Protein AF-A0A495IEF3-F1 (afdb_monomer_lite)

pLDDT: mean 71.38, std 16.28, range [35.69, 93.0]

Radius of gyration: 16.43 Å; chains: 1; bounding box: 48×32×47 Å

Secondary structure (DSSP, 8-state):
------EEEETTEE--B-TTT-EEEE-TTSEEEEEEEEEEE-TT-SSEEEEEEEEEE-EE-SSSEEEEE-HHHHHHHHHHHHH----------------TT--SS-EEESSSEEEEEEEEEEETTTEEEEEEEEEETTTEEEEEEEEEE---------

Structure (mmCIF, N/CA/C/O backbone):
data_AF-A0A495IEF3-F1
#
_entry.id   AF-A0A495IEF3-F1
#
loop_
_atom_site.group_PDB
_atom_site.id
_atom_site.type_symbol
_atom_site.label_atom_id
_atom_site.label_alt_id
_atom_site.label_comp_id
_atom_site.label_asym_id
_atom_site.label_entity_id
_atom_site.label_seq_id
_atom_site.pdbx_PDB_ins_code
_atom_site.Cartn_x
_atom_site.Cartn_y
_atom_site.Cartn_z
_atom_site.occupancy
_atom_site.B_iso_or_equiv
_atom_site.auth_seq_id
_atom_site.auth_comp_id
_atom_site.auth_asym_id
_atom_site.auth_atom_id
_atom_site.pdbx_PDB_model_num
ATOM 1 N N . MET A 1 1 ? -22.138 -8.474 2.515 1.00 43.59 1 MET A N 1
ATOM 2 C CA . MET A 1 1 ? -20.857 -7.769 2.314 1.00 43.59 1 MET A CA 1
ATOM 3 C C . MET A 1 1 ? -19.885 -8.813 1.788 1.00 43.59 1 MET A C 1
ATOM 5 O O . MET A 1 1 ? -19.631 -9.773 2.501 1.00 43.59 1 MET A O 1
ATOM 9 N N . VAL A 1 2 ? -19.510 -8.753 0.507 1.00 38.69 2 VAL A N 1
ATOM 10 C CA . VAL A 1 2 ? -18.620 -9.766 -0.090 1.00 38.69 2 VAL A CA 1
ATOM 11 C C . VAL A 1 2 ? -17.244 -9.592 0.557 1.00 38.69 2 VAL A C 1
ATOM 13 O O . VAL A 1 2 ? -16.762 -8.458 0.571 1.00 38.69 2 VAL A O 1
ATOM 16 N N . PRO A 1 3 ? -16.630 -10.639 1.134 1.00 47.66 3 PRO A N 1
ATOM 17 C CA . PRO A 1 3 ? -15.272 -10.533 1.642 1.00 47.66 3 PRO A CA 1
ATOM 18 C C . PRO A 1 3 ? -14.365 -10.222 0.451 1.00 47.66 3 PRO A C 1
ATOM 20 O O . PRO A 1 3 ? -14.188 -11.048 -0.439 1.00 47.66 3 PRO A O 1
ATOM 23 N N . VAL A 1 4 ? -13.865 -8.991 0.380 1.00 59.28 4 VAL A N 1
ATOM 24 C CA . VAL A 1 4 ? -12.869 -8.632 -0.627 1.00 59.28 4 VAL A CA 1
ATOM 25 C C . VAL A 1 4 ? -11.552 -9.210 -0.134 1.00 59.28 4 VAL A C 1
ATOM 27 O O . VAL A 1 4 ? -11.038 -8.787 0.898 1.00 59.28 4 VAL A O 1
ATOM 30 N N . GLU A 1 5 ? -11.077 -10.222 -0.849 1.00 77.69 5 GLU A N 1
ATOM 31 C CA . GLU A 1 5 ? -9.842 -10.947 -0.566 1.00 77.69 5 GLU A CA 1
ATOM 32 C C . GLU A 1 5 ? -8.616 -10.027 -0.615 1.00 77.69 5 GLU A C 1
ATOM 34 O O . GLU A 1 5 ? -8.643 -8.963 -1.241 1.00 77.69 5 GLU A O 1
ATOM 39 N N . ASP A 1 6 ? -7.539 -10.450 0.048 1.00 88.50 6 ASP A N 1
ATOM 40 C CA . ASP A 1 6 ? -6.248 -9.771 -0.037 1.00 88.50 6 ASP A CA 1
ATOM 41 C C . ASP A 1 6 ? -5.714 -9.866 -1.458 1.00 88.50 6 ASP A C 1
ATOM 43 O O . ASP A 1 6 ? -5.727 -10.938 -2.067 1.00 88.50 6 ASP A O 1
ATOM 47 N N . ARG A 1 7 ? -5.254 -8.734 -1.984 1.00 92.31 7 ARG A N 1
ATOM 48 C CA . ARG A 1 7 ? -4.901 -8.592 -3.397 1.00 92.31 7 ARG A CA 1
ATOM 49 C C . ARG A 1 7 ? -3.674 -7.731 -3.565 1.00 92.31 7 ARG A C 1
ATOM 51 O O . ARG A 1 7 ? -3.474 -6.778 -2.811 1.00 92.31 7 ARG A O 1
ATOM 58 N N . PHE A 1 8 ? -2.896 -8.066 -4.584 1.00 91.81 8 PHE A N 1
ATOM 59 C CA . PHE A 1 8 ? -1.757 -7.280 -5.019 1.00 91.81 8 PHE A CA 1
ATOM 60 C C . PHE A 1 8 ? -1.893 -7.059 -6.523 1.00 91.81 8 PHE A C 1
ATOM 62 O O . PHE A 1 8 ? -1.429 -7.873 -7.318 1.00 91.81 8 PHE A O 1
ATOM 69 N N . LEU A 1 9 ? -2.572 -5.982 -6.915 1.00 92.00 9 LEU A N 1
ATOM 70 C CA . LEU A 1 9 ? -2.812 -5.671 -8.320 1.00 92.00 9 LEU A CA 1
ATOM 71 C C . LEU A 1 9 ? -1.784 -4.667 -8.838 1.00 92.00 9 LEU A C 1
ATOM 73 O O . LEU A 1 9 ? -1.588 -3.612 -8.229 1.00 92.00 9 LEU A O 1
ATOM 77 N N . VAL A 1 10 ? -1.205 -4.974 -9.998 1.00 90.12 10 VAL A N 1
ATOM 78 C CA . VAL A 1 10 ? -0.365 -4.059 -10.781 1.00 90.12 10 VAL A CA 1
ATOM 79 C C . VAL A 1 10 ? -0.949 -3.951 -12.188 1.00 90.12 10 VAL A C 1
ATOM 81 O O . VAL A 1 10 ? -1.095 -4.962 -12.871 1.00 90.12 10 VAL A O 1
ATOM 84 N N . ASP A 1 11 ? -1.370 -2.752 -12.592 1.00 89.75 11 ASP A N 1
ATOM 85 C CA . ASP A 1 11 ? -2.084 -2.485 -13.855 1.00 89.75 11 ASP A CA 1
ATOM 86 C C . ASP A 1 11 ? -3.260 -3.443 -14.121 1.00 89.75 11 ASP A C 1
ATOM 88 O O . ASP A 1 11 ? -3.529 -3.870 -15.242 1.00 89.75 11 ASP A O 1
ATOM 92 N N . GLY A 1 12 ? -3.976 -3.812 -13.055 1.00 88.31 12 GLY A N 1
ATOM 93 C CA . GLY A 1 12 ? -5.108 -4.741 -13.117 1.00 88.31 12 GLY A CA 1
ATOM 94 C C . GLY A 1 12 ? -4.725 -6.224 -13.171 1.00 88.31 12 GLY A C 1
ATOM 95 O O . GLY A 1 12 ? -5.615 -7.070 -13.111 1.00 88.31 12 GLY A O 1
ATOM 96 N N . THR A 1 13 ? -3.434 -6.556 -13.220 1.00 89.81 13 THR A N 1
ATOM 97 C CA . THR A 1 13 ? -2.938 -7.931 -13.083 1.00 89.81 13 THR A CA 1
ATOM 98 C C . THR A 1 13 ? -2.821 -8.282 -11.606 1.00 89.81 13 THR A C 1
ATOM 100 O O . THR A 1 13 ? -2.066 -7.637 -10.881 1.00 89.81 13 THR A O 1
ATOM 103 N N . ASP A 1 14 ? -3.561 -9.293 -11.149 1.00 92.12 14 ASP A N 1
ATOM 104 C CA . ASP A 1 14 ? -3.488 -9.764 -9.763 1.00 92.12 14 ASP A CA 1
ATOM 105 C C . ASP A 1 14 ? -2.312 -10.728 -9.587 1.00 92.12 14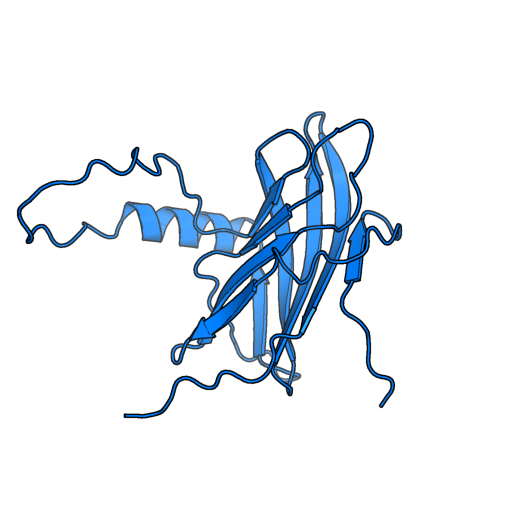 ASP A C 1
ATOM 107 O O . ASP A 1 14 ? -2.288 -11.817 -10.162 1.00 92.12 14 ASP A O 1
ATOM 111 N N . LEU A 1 15 ? -1.335 -10.317 -8.783 1.00 90.62 15 LEU A N 1
ATOM 112 C CA . LEU A 1 15 ? -0.158 -11.112 -8.443 1.00 90.62 15 LEU A CA 1
ATOM 113 C C . LEU A 1 15 ? -0.377 -11.986 -7.199 1.00 90.62 15 LEU A C 1
ATOM 115 O O . LEU A 1 15 ? 0.498 -12.786 -6.843 1.00 90.62 15 LEU A O 1
ATOM 119 N N . GLY A 1 16 ? -1.520 -11.824 -6.524 1.00 90.75 16 GLY A N 1
ATOM 120 C CA . GLY A 1 16 ? -1.823 -12.426 -5.232 1.00 90.75 16 GLY A CA 1
ATOM 121 C C . GLY A 1 16 ? -0.942 -11.888 -4.101 1.00 90.75 16 GLY A C 1
ATOM 122 O O . GLY A 1 16 ? 0.095 -11.270 -4.325 1.00 90.75 16 GLY A O 1
ATOM 123 N N . VAL A 1 17 ? -1.334 -12.148 -2.854 1.00 90.06 17 VAL A N 1
ATOM 124 C CA . VAL A 1 17 ? -0.576 -11.739 -1.658 1.00 90.06 17 VAL A CA 1
ATOM 125 C C . VAL A 1 17 ? 0.071 -12.954 -0.998 1.00 90.06 17 VAL A C 1
ATOM 127 O O . VAL A 1 17 ? -0.610 -13.923 -0.655 1.00 90.06 17 VAL A O 1
ATOM 130 N N . ASP A 1 18 ? 1.379 -12.892 -0.740 1.00 89.62 18 ASP A N 1
ATOM 131 C CA . ASP A 1 18 ? 2.048 -13.849 0.144 1.00 89.62 18 ASP A CA 1
ATOM 132 C C . ASP A 1 18 ? 1.762 -13.473 1.602 1.00 89.62 18 ASP A C 1
ATOM 134 O O . ASP A 1 18 ? 2.513 -12.733 2.243 1.00 89.62 18 ASP A O 1
ATOM 138 N N . ARG A 1 19 ? 0.664 -14.004 2.148 1.00 87.31 19 ARG A N 1
ATOM 139 C CA . ARG A 1 19 ? 0.253 -13.753 3.540 1.00 87.31 19 ARG A CA 1
ATOM 140 C C . ARG A 1 19 ? 1.280 -14.179 4.585 1.00 87.31 19 ARG A C 1
ATOM 142 O O . ARG A 1 19 ? 1.235 -13.674 5.699 1.00 87.31 19 ARG A O 1
ATOM 149 N N . ARG A 1 20 ? 2.184 -15.114 4.277 1.00 86.75 20 ARG A N 1
ATOM 150 C CA . ARG A 1 20 ? 3.192 -15.570 5.251 1.00 86.75 20 ARG A CA 1
ATOM 151 C C . ARG A 1 20 ? 4.314 -14.554 5.421 1.00 86.75 20 ARG A C 1
ATOM 153 O O . ARG A 1 20 ? 4.968 -14.545 6.458 1.00 86.75 20 ARG A O 1
ATOM 160 N N . ARG A 1 21 ? 4.550 -13.738 4.393 1.00 83.75 21 ARG A N 1
ATOM 161 C CA . ARG A 1 21 ? 5.612 -12.724 4.347 1.00 83.75 21 ARG A CA 1
ATOM 162 C C . ARG A 1 21 ? 5.082 -11.293 4.344 1.00 83.75 21 ARG A C 1
ATOM 164 O O . ARG A 1 21 ? 5.884 -10.368 4.262 1.00 83.75 21 ARG A O 1
ATOM 171 N N . SER A 1 22 ? 3.764 -11.129 4.423 1.00 86.12 22 SER A N 1
ATOM 172 C CA . SER A 1 22 ? 3.099 -9.831 4.460 1.00 86.12 22 SER A CA 1
ATOM 173 C C . SER A 1 22 ? 2.597 -9.514 5.862 1.00 86.12 22 SER A C 1
ATOM 175 O O . SER A 1 22 ? 2.089 -10.394 6.554 1.00 86.12 22 SER A O 1
ATOM 177 N N . HIS A 1 23 ? 2.707 -8.256 6.269 1.00 87.31 23 HIS A N 1
ATOM 178 C CA . HIS A 1 23 ? 2.165 -7.752 7.524 1.00 87.31 23 HIS A CA 1
ATOM 179 C C . HIS A 1 23 ? 1.713 -6.298 7.372 1.00 87.31 23 HIS A C 1
ATOM 181 O O . HIS A 1 23 ? 2.212 -5.571 6.517 1.00 87.31 23 HIS A O 1
ATOM 187 N N . ALA A 1 24 ? 0.763 -5.894 8.209 1.00 85.88 24 ALA A N 1
ATOM 188 C CA . ALA A 1 24 ? 0.335 -4.513 8.372 1.00 85.88 24 ALA A CA 1
ATOM 189 C C . ALA A 1 24 ? -0.072 -4.290 9.829 1.00 85.88 24 ALA A C 1
ATOM 191 O O . ALA A 1 24 ? -0.678 -5.170 10.449 1.00 85.88 24 ALA A O 1
ATOM 192 N N . THR A 1 25 ? 0.261 -3.121 10.354 1.00 83.38 25 THR A N 1
ATOM 193 C CA . THR A 1 25 ? -0.083 -2.655 11.692 1.00 83.38 25 THR A CA 1
ATOM 194 C C . THR A 1 25 ? -0.518 -1.202 11.619 1.00 83.38 25 THR A C 1
ATOM 196 O O . THR A 1 25 ? -0.008 -0.428 10.814 1.00 83.38 25 THR A O 1
ATOM 199 N N . VAL A 1 26 ? -1.470 -0.838 12.470 1.00 81.88 26 VAL A N 1
ATOM 200 C CA . VAL A 1 26 ? -1.809 0.556 12.748 1.00 81.88 26 VAL A CA 1
ATOM 201 C C . VAL A 1 26 ? -1.694 0.728 14.252 1.00 81.88 26 VAL A C 1
ATOM 203 O O . VAL A 1 26 ? -2.292 -0.050 15.004 1.00 81.88 26 VAL A O 1
ATOM 206 N N . ASP A 1 27 ? -0.881 1.680 14.687 1.00 82.19 27 ASP A N 1
ATOM 207 C CA . ASP A 1 27 ? -0.660 1.927 16.105 1.00 82.19 27 ASP A CA 1
ATOM 208 C C . ASP A 1 27 ? -1.821 2.711 16.751 1.00 82.19 27 ASP A C 1
ATOM 210 O O . ASP A 1 27 ? -2.826 3.054 16.121 1.00 82.19 27 ASP A O 1
ATOM 214 N N . ALA A 1 28 ? -1.701 2.985 18.051 1.00 77.44 28 ALA A N 1
ATOM 215 C CA . ALA A 1 28 ? -2.714 3.740 18.787 1.00 77.44 28 ALA A CA 1
ATOM 216 C C . ALA A 1 28 ? -2.793 5.226 18.381 1.00 77.44 28 ALA A C 1
ATOM 218 O O . ALA A 1 28 ? -3.816 5.862 18.640 1.00 77.44 28 ALA A O 1
ATOM 219 N N . GLY A 1 29 ? -1.739 5.766 17.763 1.00 77.75 29 GLY A N 1
ATOM 220 C CA . GLY A 1 29 ? -1.685 7.116 17.204 1.00 77.75 29 GLY A CA 1
ATOM 221 C C . GLY A 1 29 ? -2.316 7.225 15.814 1.00 77.75 29 GLY A C 1
ATOM 222 O O . GLY A 1 29 ? -2.462 8.332 15.302 1.00 77.75 29 GLY A O 1
ATOM 223 N N . GLY A 1 30 ? -2.731 6.104 15.214 1.00 77.50 30 GLY A N 1
ATOM 224 C CA . GLY A 1 30 ? -3.257 6.072 13.852 1.00 77.50 30 GLY A CA 1
ATOM 225 C C . GLY A 1 30 ? -2.158 6.098 12.791 1.00 77.50 30 GLY A C 1
ATOM 226 O O . GLY A 1 30 ? -2.437 6.449 11.648 1.00 77.50 30 GLY A O 1
ATOM 227 N N . VAL A 1 31 ? -0.927 5.737 13.147 1.00 82.75 31 VAL A N 1
ATOM 228 C CA . VAL A 1 31 ? 0.199 5.621 12.221 1.00 82.75 31 VAL A CA 1
ATOM 229 C C . VAL A 1 31 ? 0.241 4.200 11.662 1.00 82.75 31 VAL A C 1
ATOM 231 O O . VAL A 1 31 ? 0.115 3.227 12.407 1.00 82.75 31 VAL A O 1
ATOM 234 N N . ALA A 1 32 ? 0.345 4.079 10.339 1.00 83.69 32 ALA A N 1
ATOM 235 C CA . ALA A 1 32 ? 0.337 2.811 9.624 1.00 83.69 32 ALA A CA 1
ATOM 236 C C . ALA A 1 32 ? 1.744 2.387 9.185 1.00 83.69 32 ALA A C 1
ATOM 238 O O . ALA A 1 32 ? 2.453 3.151 8.528 1.00 83.69 32 ALA A O 1
ATOM 239 N N . ASP A 1 33 ? 2.060 1.118 9.441 1.00 83.88 33 ASP A N 1
ATOM 240 C CA . ASP A 1 33 ? 3.254 0.425 8.961 1.00 83.88 33 ASP A CA 1
ATOM 241 C C . ASP A 1 33 ? 2.846 -0.878 8.275 1.00 83.88 33 ASP A C 1
ATOM 243 O O . ASP A 1 33 ? 2.023 -1.643 8.786 1.00 83.88 33 ASP A O 1
ATOM 247 N N . ALA A 1 34 ? 3.399 -1.159 7.100 1.00 85.56 34 ALA A N 1
ATOM 248 C CA . ALA A 1 34 ? 3.103 -2.386 6.380 1.00 85.56 34 ALA A CA 1
ATOM 249 C C . ALA A 1 34 ? 4.237 -2.815 5.457 1.00 85.56 34 ALA A C 1
ATOM 251 O O . ALA A 1 34 ? 4.889 -2.003 4.811 1.00 85.56 34 ALA A O 1
ATOM 252 N N . ALA A 1 35 ? 4.390 -4.125 5.301 1.00 88.31 35 ALA A N 1
ATOM 253 C CA . ALA A 1 35 ? 5.125 -4.716 4.198 1.00 88.31 35 ALA A CA 1
ATOM 254 C C . ALA A 1 35 ? 4.220 -5.760 3.545 1.00 88.31 35 ALA A C 1
ATOM 256 O O . ALA A 1 35 ? 3.924 -6.794 4.142 1.00 88.31 35 ALA A O 1
ATOM 257 N N . ILE A 1 36 ? 3.757 -5.496 2.327 1.00 89.00 36 ILE A N 1
ATOM 258 C CA . ILE A 1 36 ? 2.838 -6.360 1.586 1.00 89.00 36 ILE A CA 1
ATOM 259 C C . ILE A 1 36 ? 3.583 -6.917 0.382 1.00 89.00 36 ILE A C 1
ATOM 261 O O . ILE A 1 36 ? 4.016 -6.166 -0.486 1.00 89.00 36 ILE A O 1
ATOM 265 N N . ARG A 1 37 ? 3.761 -8.236 0.326 1.00 89.88 37 ARG A N 1
ATOM 266 C CA . ARG A 1 37 ? 4.526 -8.914 -0.724 1.00 89.88 37 ARG A CA 1
ATOM 267 C C . ARG A 1 37 ? 3.594 -9.660 -1.671 1.00 89.88 37 ARG A C 1
ATOM 269 O O . ARG A 1 37 ? 2.707 -10.390 -1.229 1.00 89.88 37 ARG A O 1
ATOM 276 N N . ALA A 1 38 ? 3.839 -9.521 -2.967 1.00 89.50 38 ALA A N 1
ATOM 277 C CA . ALA A 1 38 ? 3.169 -10.298 -3.992 1.00 89.50 38 ALA A CA 1
ATOM 278 C C . ALA A 1 38 ? 3.536 -11.789 -3.891 1.00 89.50 38 ALA A C 1
ATOM 280 O O . ALA A 1 38 ? 4.665 -12.146 -3.545 1.00 89.50 38 ALA A O 1
ATOM 281 N N . ALA A 1 39 ? 2.593 -12.676 -4.203 1.00 88.62 39 ALA A N 1
ATOM 282 C CA . ALA A 1 39 ? 2.854 -14.116 -4.244 1.00 88.62 39 ALA A CA 1
ATOM 283 C C . ALA A 1 39 ? 3.635 -14.521 -5.502 1.00 88.62 39 ALA A C 1
ATOM 285 O O . ALA A 1 39 ? 4.398 -15.488 -5.480 1.00 88.62 39 ALA A O 1
ATOM 286 N N . THR A 1 40 ? 3.456 -13.770 -6.589 1.00 87.44 40 THR A N 1
ATOM 287 C CA . THR A 1 40 ? 4.121 -13.996 -7.872 1.00 87.44 40 THR A CA 1
ATOM 288 C C . THR A 1 40 ? 5.033 -12.826 -8.259 1.00 87.44 40 THR A C 1
ATOM 290 O O . THR A 1 40 ? 4.813 -11.690 -7.825 1.00 87.44 40 THR A O 1
ATOM 293 N N . PRO A 1 41 ? 6.105 -13.094 -9.027 1.00 83.31 41 PRO A N 1
ATOM 294 C CA . PRO A 1 41 ? 6.966 -12.052 -9.573 1.00 83.31 41 PRO A CA 1
ATOM 295 C C . PRO A 1 41 ? 6.215 -11.130 -10.534 1.00 83.31 41 PRO A C 1
ATOM 297 O O . PRO A 1 41 ? 5.275 -11.543 -11.211 1.00 83.31 41 PRO A O 1
ATOM 300 N N . PHE A 1 42 ? 6.670 -9.880 -10.598 1.00 80.44 42 PHE A N 1
ATOM 301 C CA . PHE A 1 42 ? 6.165 -8.873 -11.524 1.00 80.44 42 PHE A CA 1
ATOM 302 C C . PHE A 1 42 ? 7.202 -8.585 -12.618 1.00 80.44 42 PHE A C 1
ATOM 304 O O . PHE A 1 42 ? 8.384 -8.374 -12.327 1.00 80.44 42 PHE A O 1
ATOM 311 N N . GLY A 1 43 ? 6.756 -8.549 -13.876 1.00 76.62 43 GLY A N 1
ATOM 312 C CA . GLY A 1 43 ? 7.630 -8.342 -15.034 1.00 76.62 43 GLY A CA 1
ATOM 313 C C . GLY A 1 43 ? 8.670 -9.457 -15.206 1.00 76.62 43 GLY A C 1
ATOM 314 O O . GLY A 1 43 ? 8.436 -10.606 -14.842 1.00 76.62 43 GLY A O 1
ATOM 315 N N . GLU A 1 44 ? 9.839 -9.112 -15.746 1.00 70.00 44 GLU A N 1
ATOM 316 C CA . GLU A 1 44 ? 10.951 -10.054 -15.979 1.00 70.00 44 GLU A CA 1
ATOM 317 C C . GLU A 1 44 ? 11.782 -10.352 -14.715 1.00 70.00 44 GLU A C 1
ATOM 319 O O . GLU A 1 44 ? 12.803 -11.039 -14.767 1.00 70.00 44 GLU A O 1
ATOM 324 N N . THR A 1 45 ? 11.378 -9.822 -13.558 1.00 67.19 45 THR A N 1
ATOM 325 C CA . THR A 1 45 ? 12.159 -9.938 -12.325 1.00 67.19 45 THR A CA 1
ATOM 326 C C . THR A 1 45 ? 11.939 -11.287 -11.639 1.00 67.19 45 THR A C 1
ATOM 328 O O . THR A 1 45 ? 10.830 -11.804 -11.581 1.00 67.19 45 THR A O 1
ATOM 331 N N . ALA A 1 46 ? 12.998 -11.862 -11.059 1.00 67.25 46 ALA A N 1
ATOM 332 C CA . ALA A 1 46 ? 12.884 -13.100 -10.279 1.00 67.25 46 ALA A CA 1
ATOM 333 C C . ALA A 1 46 ? 12.312 -12.872 -8.863 1.00 67.25 46 ALA A C 1
ATOM 335 O O . ALA A 1 46 ? 11.903 -13.822 -8.195 1.00 67.25 46 ALA A O 1
ATOM 336 N N . ALA A 1 47 ? 12.309 -11.624 -8.382 1.00 72.88 47 ALA A N 1
ATOM 337 C CA . ALA A 1 47 ? 11.853 -11.276 -7.044 1.00 72.88 47 ALA A CA 1
ATOM 338 C C . ALA A 1 47 ? 10.376 -10.839 -7.059 1.00 72.88 47 ALA A C 1
ATOM 340 O O . ALA A 1 47 ? 9.983 -10.046 -7.913 1.00 72.88 47 ALA A O 1
ATOM 341 N N . PRO A 1 48 ? 9.551 -11.305 -6.104 1.00 78.56 48 PRO A N 1
ATOM 342 C CA . PRO A 1 48 ? 8.177 -10.841 -5.979 1.00 78.56 48 PRO A CA 1
ATOM 343 C C . PRO A 1 48 ? 8.119 -9.364 -5.603 1.00 78.56 48 PRO A C 1
ATOM 345 O O . PRO A 1 48 ? 8.923 -8.892 -4.791 1.00 78.56 48 PRO A O 1
ATOM 348 N N . ALA A 1 49 ? 7.129 -8.674 -6.166 1.00 85.38 49 ALA A N 1
ATOM 349 C CA . ALA A 1 49 ? 6.863 -7.277 -5.877 1.00 85.38 49 ALA A CA 1
ATOM 350 C C . ALA A 1 49 ? 6.584 -7.058 -4.380 1.00 85.38 49 ALA A C 1
ATOM 352 O O . ALA A 1 49 ? 5.985 -7.906 -3.715 1.00 85.38 49 ALA A O 1
ATOM 353 N N . LEU A 1 50 ? 7.026 -5.927 -3.838 1.00 84.69 50 LEU A N 1
ATOM 354 C CA . LEU A 1 50 ? 6.842 -5.574 -2.429 1.00 84.69 50 LEU A CA 1
ATOM 355 C C . LEU A 1 50 ? 6.375 -4.127 -2.322 1.00 84.69 50 LEU A C 1
ATOM 357 O O . LEU A 1 50 ? 7.026 -3.246 -2.870 1.00 84.69 50 LEU A O 1
ATOM 361 N N . LEU A 1 51 ? 5.291 -3.895 -1.589 1.00 85.62 51 LEU A N 1
ATOM 362 C CA . LEU A 1 51 ? 4.872 -2.576 -1.134 1.00 85.62 51 LEU A CA 1
ATOM 363 C C . LEU A 1 51 ? 5.277 -2.417 0.334 1.00 85.62 51 LEU A C 1
ATOM 365 O O . LEU A 1 51 ? 4.901 -3.250 1.156 1.00 85.62 51 LEU A O 1
ATOM 369 N N . VAL A 1 52 ? 6.026 -1.373 0.661 1.00 84.62 52 VAL A N 1
ATOM 370 C CA . VAL A 1 52 ? 6.370 -0.984 2.031 1.00 84.62 52 VAL A CA 1
ATOM 371 C C . VAL A 1 52 ? 5.672 0.333 2.333 1.00 84.62 52 VAL A C 1
ATOM 373 O O . VAL A 1 52 ? 5.663 1.222 1.494 1.00 84.62 52 VAL A O 1
ATOM 376 N N . VAL A 1 53 ? 5.066 0.432 3.505 1.00 83.69 53 VAL A N 1
ATOM 377 C CA . VAL A 1 53 ? 4.465 1.637 4.069 1.00 83.69 53 VAL A CA 1
ATOM 378 C C . VAL A 1 53 ? 5.147 1.832 5.412 1.00 83.69 53 VAL A C 1
ATOM 380 O O . VAL A 1 53 ? 5.094 0.920 6.235 1.00 83.69 53 VAL A O 1
ATOM 383 N N . THR A 1 54 ? 5.781 2.976 5.621 1.00 83.44 54 THR A N 1
ATOM 384 C CA . THR A 1 54 ? 6.521 3.265 6.854 1.00 83.44 54 THR A CA 1
ATOM 385 C C . THR A 1 54 ? 5.959 4.535 7.471 1.00 83.44 54 THR A C 1
ATOM 387 O O . THR A 1 54 ? 5.822 5.527 6.769 1.00 83.44 54 THR A O 1
ATOM 390 N N . ARG A 1 55 ? 5.599 4.504 8.755 1.00 81.31 55 ARG A N 1
ATOM 391 C CA . ARG A 1 55 ? 5.165 5.664 9.554 1.00 81.31 55 ARG A CA 1
ATOM 392 C C . ARG A 1 55 ? 4.141 6.605 8.889 1.00 81.31 55 ARG A C 1
ATOM 394 O O . ARG A 1 55 ? 4.202 7.816 9.081 1.00 81.31 55 ARG A O 1
ATOM 401 N N . VAL A 1 56 ? 3.155 6.089 8.145 1.00 82.19 56 VAL A N 1
ATOM 402 C CA . VAL A 1 56 ? 2.171 6.953 7.457 1.00 82.19 56 VAL A CA 1
ATOM 403 C C . VAL A 1 56 ? 1.004 7.314 8.390 1.00 82.19 56 VAL A C 1
ATOM 405 O O . VAL A 1 56 ? 0.221 6.425 8.741 1.00 82.19 56 VAL A O 1
ATOM 408 N N . PRO A 1 57 ? 0.811 8.593 8.771 1.00 78.62 57 PRO A N 1
ATOM 409 C CA . PRO A 1 57 ? -0.280 8.997 9.653 1.00 78.62 57 PRO A CA 1
ATOM 410 C C . PRO A 1 57 ? -1.630 8.984 8.925 1.00 78.62 57 PRO A C 1
ATOM 412 O O . PRO A 1 57 ? -1.840 9.707 7.951 1.00 78.62 57 PRO A O 1
ATOM 415 N N . LEU A 1 58 ? -2.585 8.201 9.426 1.00 79.19 58 LEU A N 1
ATOM 416 C CA . LEU A 1 58 ? -3.950 8.133 8.907 1.00 79.19 58 LEU A CA 1
ATOM 417 C C . LEU A 1 58 ? -4.801 9.274 9.474 1.00 79.19 58 LEU A C 1
ATOM 419 O O . LEU A 1 58 ? -4.889 9.461 10.687 1.00 79.19 58 LEU A O 1
ATOM 423 N N . ARG A 1 59 ? -5.488 10.021 8.604 1.00 74.50 59 ARG A N 1
ATOM 424 C CA . ARG A 1 59 ? -6.447 11.063 9.008 1.00 74.50 59 ARG A CA 1
ATOM 425 C C . ARG A 1 59 ? -7.881 10.585 8.785 1.00 74.50 59 ARG A C 1
ATOM 427 O O . ARG A 1 59 ? -8.128 9.587 8.123 1.00 74.50 59 ARG A O 1
ATOM 434 N N . PHE A 1 60 ? -8.860 11.260 9.372 1.00 63.78 60 PHE A N 1
ATOM 435 C CA . PHE A 1 60 ? -10.262 10.972 9.070 1.00 63.78 60 PHE A CA 1
ATOM 436 C C . PHE A 1 60 ? -10.687 11.728 7.817 1.00 63.78 60 PHE A C 1
ATOM 438 O O . PHE A 1 60 ? -10.611 12.954 7.789 1.00 63.78 60 PHE A O 1
ATOM 445 N N . ASP A 1 61 ? -11.180 11.007 6.813 1.00 62.69 61 ASP A N 1
ATOM 446 C CA . ASP A 1 61 ? -11.670 11.589 5.557 1.00 62.69 61 ASP A CA 1
ATOM 447 C C . ASP A 1 61 ? -13.208 11.616 5.460 1.00 62.69 61 ASP A C 1
ATOM 449 O O . ASP A 1 61 ? -13.772 11.873 4.400 1.00 62.69 61 ASP A O 1
ATOM 453 N N . GLY A 1 62 ? -13.905 11.387 6.579 1.00 56.72 62 GLY A N 1
ATOM 454 C CA . GLY A 1 62 ? -15.369 11.434 6.672 1.00 56.72 62 GLY A CA 1
ATOM 455 C C . GLY A 1 62 ? -16.079 10.179 6.157 1.00 56.72 62 GLY A C 1
ATOM 456 O O . GLY A 1 62 ? -17.222 9.942 6.541 1.00 56.72 62 GLY A O 1
ATOM 457 N N . GLU A 1 63 ? -15.399 9.338 5.374 1.00 55.59 63 GLU A N 1
ATOM 458 C CA . GLU A 1 63 ? -15.900 8.030 4.948 1.00 55.59 63 GLU A CA 1
ATOM 459 C C . GLU A 1 63 ? -15.216 6.889 5.726 1.00 55.59 63 GLU A C 1
ATOM 461 O O . GLU A 1 63 ? -15.894 5.909 6.041 1.00 55.59 63 GLU A O 1
ATOM 466 N N . MET A 1 64 ? -13.926 7.027 6.101 1.00 61.88 64 MET A N 1
ATOM 467 C CA . MET A 1 64 ? -13.124 6.110 6.942 1.00 61.88 64 MET A CA 1
ATOM 468 C C . MET A 1 64 ? -11.897 6.812 7.597 1.00 61.88 64 MET A C 1
ATOM 470 O O . MET A 1 64 ? -11.793 8.040 7.606 1.00 61.88 64 MET A O 1
ATOM 474 N N . PHE A 1 65 ? -10.964 6.030 8.172 1.00 62.56 65 PHE A N 1
ATOM 475 C CA . PHE A 1 65 ? -9.587 6.468 8.449 1.00 62.56 65 PHE A CA 1
ATOM 476 C C . PHE A 1 65 ? -8.743 6.272 7.177 1.00 62.56 65 PHE A C 1
ATOM 478 O O . PHE A 1 65 ? -8.538 5.141 6.742 1.00 62.56 65 PHE A O 1
ATOM 485 N N . GLY A 1 66 ? -8.245 7.342 6.571 1.00 64.94 66 GLY A N 1
ATOM 486 C CA . GLY A 1 66 ? -7.429 7.310 5.363 1.00 64.94 66 GLY A CA 1
ATOM 487 C C . GLY A 1 66 ? -6.422 8.459 5.295 1.00 64.94 66 GLY A C 1
ATOM 488 O O . GLY A 1 66 ? -6.641 9.549 5.811 1.00 64.94 66 GLY A O 1
ATOM 489 N N . ALA A 1 67 ? -5.291 8.210 4.651 1.00 68.94 67 ALA A N 1
ATOM 490 C CA . ALA A 1 67 ? -4.300 9.208 4.289 1.00 68.94 67 ALA A CA 1
ATOM 491 C C . ALA A 1 67 ? -4.176 9.270 2.767 1.00 68.94 67 ALA A C 1
ATOM 493 O O . ALA A 1 67 ? -4.110 8.243 2.088 1.00 68.94 67 ALA A O 1
ATOM 494 N N . THR A 1 68 ? -4.113 10.476 2.222 1.00 72.31 68 THR A N 1
ATOM 495 C CA . THR A 1 68 ? -3.577 10.670 0.875 1.00 72.31 68 THR A CA 1
ATOM 496 C C . THR A 1 68 ? -2.076 10.839 1.029 1.00 72.31 68 THR A C 1
ATOM 498 O O . THR A 1 68 ? -1.649 11.751 1.724 1.00 72.31 68 THR A O 1
ATOM 501 N N . VAL A 1 69 ? -1.304 9.936 0.435 1.00 69.12 69 VAL A N 1
ATOM 502 C CA . VAL A 1 69 ? 0.149 10.037 0.318 1.00 69.12 69 VAL A CA 1
ATOM 503 C C . VAL A 1 69 ? 0.437 10.605 -1.061 1.00 69.12 69 VAL A C 1
ATOM 505 O O . VAL A 1 69 ? 0.268 9.924 -2.070 1.00 69.12 69 VAL A O 1
ATOM 508 N N . ASP A 1 70 ? 0.803 11.874 -1.109 1.00 68.50 70 ASP A N 1
ATOM 509 C CA . ASP A 1 70 ? 1.338 12.515 -2.304 1.00 68.50 70 ASP A CA 1
ATOM 510 C C . ASP A 1 70 ? 2.826 12.823 -2.104 1.00 68.50 70 ASP A C 1
ATOM 512 O O . ASP A 1 70 ? 3.373 12.629 -1.014 1.00 68.50 70 ASP A O 1
ATOM 516 N N . ALA A 1 71 ? 3.478 13.285 -3.172 1.00 66.75 71 ALA A N 1
ATOM 517 C CA . ALA A 1 71 ? 4.902 13.583 -3.147 1.00 66.75 71 ALA A CA 1
ATOM 518 C C . ALA A 1 71 ? 5.260 14.613 -2.063 1.00 66.75 71 ALA A C 1
ATOM 520 O O . ALA A 1 71 ? 6.318 14.502 -1.461 1.00 66.75 71 ALA A O 1
ATOM 521 N N . GLU A 1 72 ? 4.375 15.571 -1.766 1.00 69.25 72 GLU A N 1
ATOM 522 C CA . GLU A 1 72 ? 4.610 16.583 -0.732 1.00 69.25 72 GLU A CA 1
ATOM 523 C C . GLU A 1 72 ? 4.571 15.964 0.671 1.00 69.25 72 GLU A C 1
ATOM 525 O O . GLU A 1 72 ? 5.497 16.175 1.452 1.00 69.25 72 GLU A O 1
ATOM 530 N N . LEU A 1 73 ? 3.565 15.134 0.976 1.00 68.69 73 LEU A N 1
ATOM 531 C CA . LEU A 1 73 ? 3.502 14.423 2.256 1.00 68.69 73 LEU A CA 1
ATOM 532 C C . LEU A 1 73 ? 4.665 13.436 2.417 1.00 68.69 73 LEU A C 1
ATOM 534 O O . LEU A 1 73 ? 5.214 13.305 3.508 1.00 68.69 73 LEU A O 1
ATOM 538 N N . ARG A 1 74 ? 5.050 12.738 1.346 1.00 65.94 74 ARG A N 1
ATOM 539 C CA . ARG A 1 74 ? 6.226 11.860 1.345 1.00 65.94 74 ARG A CA 1
ATOM 540 C C . ARG A 1 74 ? 7.493 12.651 1.677 1.00 65.94 74 ARG A C 1
ATOM 542 O O . ARG A 1 74 ? 8.250 12.239 2.550 1.00 65.94 74 ARG A O 1
ATOM 549 N N . ASP A 1 75 ? 7.699 13.785 1.011 1.00 69.62 75 ASP A N 1
ATOM 550 C CA . ASP A 1 75 ? 8.871 14.637 1.217 1.00 69.62 75 ASP A CA 1
ATOM 551 C C . ASP A 1 75 ? 8.880 15.248 2.636 1.00 69.62 75 ASP A C 1
ATOM 553 O O . ASP A 1 75 ? 9.940 15.375 3.251 1.00 69.62 75 ASP A O 1
ATOM 557 N N . GLU A 1 76 ? 7.709 15.569 3.200 1.00 71.06 76 GLU A N 1
ATOM 558 C CA . GLU A 1 76 ? 7.562 16.013 4.593 1.00 71.06 76 GLU A CA 1
ATOM 559 C C . GLU A 1 76 ? 7.934 14.906 5.590 1.00 71.06 76 GLU A C 1
ATOM 561 O O . GLU A 1 76 ? 8.711 15.154 6.513 1.00 71.06 76 GLU A O 1
ATOM 566 N N . LEU A 1 77 ? 7.419 13.685 5.405 1.00 66.44 77 LEU A N 1
ATOM 567 C CA . LEU A 1 77 ? 7.758 12.537 6.254 1.00 66.44 77 LEU A CA 1
ATOM 568 C C . LEU A 1 77 ? 9.260 12.243 6.196 1.00 66.44 77 LEU A C 1
ATOM 570 O O . LEU A 1 77 ? 9.885 12.031 7.235 1.00 66.44 77 LEU A O 1
ATOM 574 N N . TRP A 1 78 ? 9.853 12.307 5.001 1.00 65.38 78 TRP A N 1
ATOM 575 C CA . TRP A 1 78 ? 11.298 12.184 4.804 1.00 65.38 78 TRP A CA 1
ATOM 576 C C . TRP A 1 78 ? 12.074 13.248 5.588 1.00 65.38 78 TRP A C 1
ATOM 578 O O . TRP A 1 78 ? 13.040 12.937 6.286 1.00 65.38 78 TRP A O 1
ATOM 588 N N . ALA A 1 79 ? 11.637 14.507 5.515 1.00 68.38 79 ALA A N 1
ATOM 589 C CA . ALA A 1 79 ? 12.261 15.595 6.256 1.00 68.38 79 ALA A CA 1
ATOM 590 C C . ALA A 1 79 ? 12.130 15.426 7.782 1.00 68.38 79 ALA A C 1
ATOM 592 O O . ALA A 1 79 ? 13.057 15.790 8.503 1.00 68.38 79 ALA A O 1
ATOM 593 N N . GLN A 1 80 ? 11.016 14.872 8.275 1.00 63.53 80 GLN A N 1
ATOM 594 C CA . GLN A 1 80 ? 10.806 14.597 9.701 1.00 63.53 80 GLN A CA 1
ATOM 595 C C . GLN A 1 80 ? 11.712 13.473 10.219 1.00 63.53 80 GLN A C 1
ATOM 597 O O . GLN A 1 80 ? 12.309 13.635 11.277 1.00 63.53 80 GLN A O 1
ATOM 602 N N . GLU A 1 81 ? 11.878 12.381 9.469 1.00 61.28 81 GLU A N 1
ATOM 603 C CA . GLU A 1 81 ? 12.775 11.271 9.843 1.00 61.28 81 GLU A CA 1
ATOM 604 C C . GLU A 1 81 ? 14.234 11.726 9.947 1.00 61.28 81 GLU A C 1
ATOM 606 O O . GLU A 1 81 ? 14.937 11.380 10.890 1.00 61.28 81 GLU A O 1
ATOM 611 N N . LEU A 1 82 ? 14.682 12.580 9.021 1.00 61.69 82 LEU A N 1
ATOM 612 C CA . LEU A 1 82 ? 16.012 13.191 9.092 1.00 61.69 82 LEU A CA 1
ATOM 613 C C . LEU A 1 82 ? 16.170 14.182 10.256 1.00 61.69 82 LEU A C 1
ATOM 615 O O . LEU A 1 82 ? 17.298 14.522 10.618 1.00 61.69 82 LEU A O 1
ATOM 619 N N . ALA A 1 83 ? 15.062 14.688 10.800 1.00 61.34 83 ALA A N 1
ATOM 620 C CA . ALA A 1 83 ? 15.046 15.690 11.856 1.00 61.34 83 ALA A CA 1
ATOM 621 C C . ALA A 1 83 ? 14.867 15.106 13.264 1.00 61.34 83 ALA A C 1
ATOM 623 O O . ALA A 1 83 ? 15.045 15.867 14.213 1.00 61.34 83 ALA A O 1
ATOM 624 N N . GLU A 1 84 ? 14.540 13.817 13.430 1.00 55.91 84 GLU A N 1
ATOM 625 C CA . GLU A 1 84 ? 14.539 13.164 14.745 1.00 55.91 84 GLU A CA 1
ATOM 626 C C . GLU A 1 84 ? 15.989 12.826 15.142 1.00 55.91 84 GLU A C 1
ATOM 628 O O . GLU A 1 84 ? 16.573 11.884 14.599 1.00 55.91 84 GLU A O 1
ATOM 633 N N . PRO A 1 85 ? 16.629 13.574 16.068 1.00 47.50 85 PRO A N 1
ATOM 634 C CA . PRO A 1 85 ? 17.876 13.114 16.650 1.00 47.50 85 PRO A CA 1
ATOM 635 C C . PRO A 1 85 ? 17.549 11.850 17.444 1.00 47.50 85 PRO A C 1
ATOM 637 O O . PRO A 1 85 ? 16.725 11.891 18.354 1.00 47.50 85 PRO A O 1
ATOM 640 N N . GLY A 1 86 ? 18.166 10.724 17.089 1.00 49.12 86 GLY A N 1
ATOM 641 C CA . GLY A 1 86 ? 18.130 9.545 17.944 1.00 49.12 86 GLY A CA 1
ATOM 642 C C . GLY A 1 86 ? 18.571 9.957 19.345 1.00 49.12 86 GLY A C 1
ATOM 643 O O . GLY A 1 86 ? 19.674 10.484 19.499 1.00 49.12 86 GLY A O 1
ATOM 644 N N . ASP A 1 87 ? 17.692 9.775 20.331 1.00 47.12 87 ASP A N 1
ATOM 645 C CA . ASP A 1 87 ? 18.060 9.886 21.737 1.00 47.12 87 ASP A CA 1
ATOM 646 C C . ASP A 1 87 ? 19.193 8.878 21.988 1.00 47.12 87 ASP A C 1
ATOM 648 O O . ASP A 1 87 ? 19.007 7.658 22.002 1.00 47.12 87 ASP A O 1
ATOM 652 N N . ASP A 1 88 ? 20.395 9.437 22.073 1.00 53.19 88 ASP A N 1
ATOM 653 C CA . ASP A 1 88 ? 21.662 8.797 22.376 1.00 53.19 88 ASP A CA 1
ATOM 654 C C . ASP A 1 88 ? 21.647 8.399 23.850 1.00 53.19 88 ASP A C 1
ATOM 656 O O . ASP A 1 88 ? 21.925 9.225 24.708 1.00 53.19 88 ASP A O 1
ATOM 660 N N . ASP A 1 89 ? 21.238 7.163 24.142 1.00 50.56 89 ASP A N 1
ATOM 661 C CA . ASP A 1 89 ? 21.545 6.464 25.394 1.00 50.56 89 ASP A CA 1
ATOM 662 C C . ASP A 1 89 ? 21.140 4.982 25.264 1.00 50.56 89 ASP A C 1
ATOM 664 O O . ASP A 1 89 ? 19.997 4.629 25.549 1.00 50.56 89 ASP A O 1
ATOM 668 N N . THR A 1 90 ? 22.047 4.090 24.831 1.00 45.94 90 THR A N 1
ATOM 669 C CA . THR A 1 90 ? 22.207 2.714 25.372 1.00 45.94 90 THR A CA 1
ATOM 670 C C . THR A 1 90 ? 23.423 2.015 24.748 1.00 45.94 90 THR A C 1
ATOM 672 O O . THR A 1 90 ? 23.478 1.717 23.556 1.00 45.94 90 THR A O 1
ATOM 675 N N . ASP A 1 91 ? 24.375 1.693 25.618 1.00 49.22 91 ASP A N 1
ATOM 676 C CA . ASP A 1 91 ? 25.567 0.890 25.383 1.00 49.22 91 ASP A CA 1
ATOM 677 C C . ASP A 1 91 ? 25.280 -0.535 24.857 1.00 49.22 91 ASP A C 1
ATOM 679 O O . ASP A 1 91 ? 24.436 -1.256 25.388 1.00 49.22 91 ASP A O 1
ATOM 683 N N . GLY A 1 92 ? 26.123 -1.013 23.932 1.00 43.91 92 GLY A N 1
ATOM 684 C CA . GLY A 1 92 ? 26.538 -2.422 23.911 1.00 43.91 92 GLY A CA 1
ATOM 685 C C . GLY A 1 92 ? 25.945 -3.349 22.838 1.00 43.91 92 GLY A C 1
ATOM 686 O O . GLY A 1 92 ? 24.940 -4.016 23.043 1.00 43.91 92 GLY A O 1
ATOM 687 N N . ALA A 1 93 ? 26.729 -3.537 21.772 1.00 49.50 93 ALA A N 1
ATOM 688 C CA . ALA A 1 93 ? 26.916 -4.795 21.036 1.00 49.50 93 ALA A CA 1
ATOM 689 C C . ALA A 1 93 ? 25.675 -5.514 20.465 1.00 49.50 93 ALA A C 1
ATOM 691 O O . ALA A 1 93 ? 25.244 -6.569 20.926 1.00 49.50 93 ALA A O 1
ATOM 692 N N . SER A 1 94 ? 25.251 -5.061 19.295 1.00 41.88 94 SER A N 1
ATOM 693 C CA . SER A 1 94 ? 25.261 -5.851 18.057 1.00 41.88 94 SER A CA 1
ATOM 694 C C . SER A 1 94 ? 25.217 -4.834 16.930 1.00 41.88 94 SER A C 1
ATOM 696 O O . SER A 1 94 ? 24.584 -3.803 17.093 1.00 41.88 94 SER A O 1
ATOM 698 N N . ASP A 1 95 ? 25.938 -5.078 15.846 1.00 45.44 95 ASP A N 1
ATOM 699 C CA . ASP A 1 95 ? 25.993 -4.193 14.684 1.00 45.44 95 ASP A CA 1
ATOM 700 C C . ASP A 1 95 ? 24.894 -4.647 13.702 1.00 45.44 95 ASP A C 1
ATOM 702 O O . ASP A 1 95 ? 25.135 -5.563 12.906 1.00 45.44 95 ASP A O 1
ATOM 706 N N . PRO A 1 96 ? 23.636 -4.156 13.785 1.00 42.38 96 PRO A N 1
ATOM 707 C CA . PRO A 1 96 ? 22.757 -4.235 12.639 1.00 42.38 96 PRO A CA 1
ATOM 708 C C . PRO A 1 96 ? 23.323 -3.258 11.614 1.00 42.38 96 PRO A C 1
ATOM 710 O O . PRO A 1 96 ? 23.455 -2.071 11.900 1.00 42.38 96 PRO A O 1
ATOM 713 N N . ALA A 1 97 ? 23.664 -3.772 10.429 1.00 39.31 97 ALA A N 1
ATOM 714 C CA . ALA A 1 97 ? 24.053 -2.945 9.295 1.00 39.31 97 ALA A CA 1
ATOM 715 C C . ALA A 1 97 ? 23.135 -1.714 9.227 1.00 39.31 97 ALA A C 1
ATOM 717 O O . ALA A 1 97 ? 21.911 -1.886 9.336 1.00 39.31 97 ALA A O 1
ATOM 718 N N . PRO A 1 98 ? 23.698 -0.504 9.103 1.00 37.66 98 PRO A N 1
ATOM 719 C CA . PRO A 1 98 ? 22.906 0.699 9.191 1.00 37.66 98 PRO A CA 1
ATOM 720 C C . PRO A 1 98 ? 21.841 0.630 8.100 1.00 37.66 98 PRO A C 1
ATOM 722 O O . PRO A 1 98 ? 22.130 0.380 6.927 1.00 37.66 98 PRO A O 1
ATOM 725 N N . LEU A 1 99 ? 20.584 0.814 8.498 1.00 46.00 99 LEU A N 1
ATOM 726 C CA . LEU A 1 99 ? 19.490 1.132 7.586 1.00 46.00 99 LEU A CA 1
ATOM 727 C C . LEU A 1 99 ? 19.707 2.567 7.069 1.00 46.00 99 LEU A C 1
ATOM 729 O O . LEU A 1 99 ? 18.850 3.429 7.229 1.00 46.00 99 LEU A O 1
ATOM 733 N N . GLU A 1 100 ? 20.886 2.838 6.505 1.00 41.59 100 GLU A N 1
ATOM 734 C CA . GLU A 1 100 ? 21.175 4.048 5.750 1.00 41.59 100 GLU A CA 1
ATOM 735 C C . GLU A 1 100 ? 20.177 4.070 4.580 1.00 41.59 100 GLU A C 1
ATOM 737 O O . GLU A 1 100 ? 20.093 3.124 3.794 1.00 41.59 100 GLU A O 1
ATOM 742 N N . ASP A 1 101 ? 19.354 5.119 4.544 1.00 48.88 101 ASP A N 1
ATOM 743 C CA . ASP A 1 101 ? 18.274 5.388 3.586 1.00 48.88 101 ASP A CA 1
ATOM 744 C C . ASP A 1 101 ? 16.924 4.680 3.812 1.00 48.88 101 ASP A C 1
ATOM 746 O O . ASP A 1 101 ? 16.244 4.339 2.845 1.00 48.88 101 ASP A O 1
ATOM 750 N N . ALA A 1 102 ? 16.436 4.460 5.032 1.00 52.69 102 ALA A N 1
ATOM 751 C CA . ALA A 1 102 ? 15.026 4.081 5.210 1.00 52.69 102 ALA A CA 1
ATOM 752 C C . ALA A 1 102 ? 14.073 5.280 4.971 1.00 52.69 102 ALA A C 1
ATOM 754 O O . ALA A 1 102 ? 13.631 5.919 5.907 1.00 52.69 102 ALA A O 1
ATOM 755 N N . ASP A 1 103 ? 13.746 5.574 3.706 1.00 55.44 103 ASP A N 1
ATOM 756 C CA . ASP A 1 103 ? 12.643 6.468 3.309 1.00 55.44 103 ASP A CA 1
ATOM 757 C C . ASP A 1 103 ? 11.359 6.130 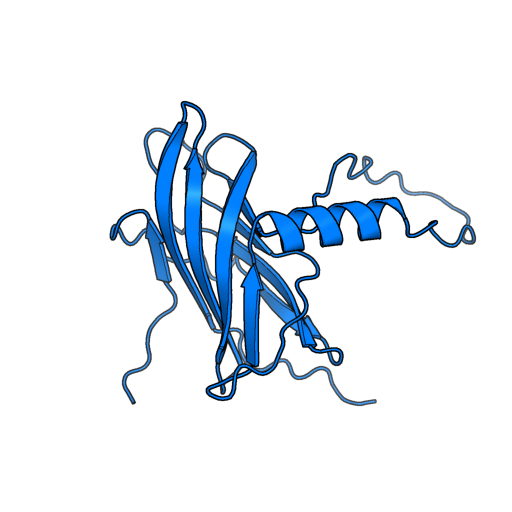4.079 1.00 55.44 103 ASP A C 1
ATOM 759 O O . ASP A 1 103 ? 10.829 5.023 3.890 1.00 55.44 103 ASP A O 1
ATOM 763 N N . PRO A 1 104 ? 10.854 7.046 4.922 1.00 52.25 104 PRO A N 1
ATOM 764 C CA . PRO A 1 104 ? 9.656 6.858 5.735 1.00 52.25 104 PRO A CA 1
ATOM 765 C C . PRO A 1 104 ? 8.360 6.965 4.900 1.00 52.25 104 PRO A C 1
ATOM 767 O O . PRO A 1 104 ? 7.333 7.421 5.385 1.00 52.25 104 PRO A O 1
ATOM 770 N N . GLY A 1 105 ? 8.392 6.563 3.626 1.00 60.69 105 GLY A N 1
ATOM 771 C CA . GLY A 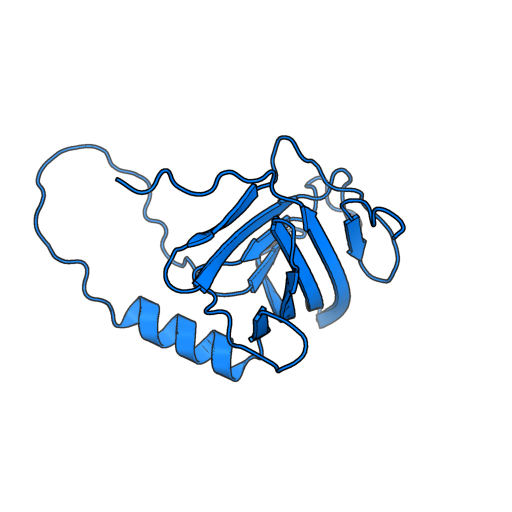1 105 ? 7.292 6.678 2.671 1.00 60.69 105 GLY A CA 1
ATOM 772 C C . GLY A 1 105 ? 6.734 5.347 2.157 1.00 60.69 105 GLY A C 1
ATOM 773 O O . GLY A 1 105 ? 7.114 4.250 2.581 1.00 60.69 105 GLY A O 1
ATOM 774 N N . VAL A 1 106 ? 5.803 5.447 1.199 1.00 61.09 106 VAL A N 1
ATOM 775 C CA . VAL A 1 106 ? 5.282 4.289 0.463 1.00 61.09 106 VAL A CA 1
ATOM 776 C C . VAL A 1 106 ? 6.266 3.905 -0.643 1.00 61.09 106 VAL A C 1
ATOM 778 O O . VAL A 1 106 ? 6.429 4.620 -1.628 1.00 61.09 106 VAL A O 1
ATOM 781 N N . GLN A 1 107 ? 6.895 2.740 -0.511 1.00 69.94 107 GLN A N 1
ATOM 782 C CA . GLN A 1 107 ? 7.859 2.230 -1.484 1.00 69.94 107 GLN A CA 1
ATOM 783 C C . GLN A 1 107 ? 7.329 0.996 -2.193 1.00 69.94 107 GLN A C 1
ATOM 785 O O . GLN A 1 107 ? 6.852 0.050 -1.567 1.00 69.94 107 GLN A O 1
ATOM 790 N N . PHE A 1 108 ? 7.528 0.945 -3.501 1.00 66.75 108 PHE A N 1
ATOM 791 C CA . PHE A 1 108 ? 7.351 -0.254 -4.299 1.00 66.75 108 PHE A CA 1
ATOM 792 C C . PHE A 1 108 ? 8.719 -0.829 -4.686 1.00 66.75 108 PHE A C 1
ATOM 794 O O . PHE A 1 108 ? 9.629 -0.101 -5.072 1.00 66.75 108 PHE A O 1
ATOM 801 N N . ARG A 1 109 ? 8.905 -2.149 -4.590 1.00 65.31 109 ARG A N 1
ATOM 802 C CA . ARG A 1 109 ? 10.122 -2.824 -5.065 1.00 65.31 109 ARG A CA 1
ATOM 803 C C . ARG A 1 109 ? 9.780 -3.827 -6.153 1.00 65.31 109 ARG A C 1
ATOM 805 O O . ARG A 1 109 ? 9.215 -4.880 -5.866 1.00 65.31 109 ARG A O 1
ATOM 812 N N . ALA A 1 110 ? 10.209 -3.522 -7.372 1.00 54.94 110 ALA A N 1
ATOM 813 C CA . ALA A 1 110 ? 10.334 -4.464 -8.479 1.00 54.94 110 ALA A CA 1
ATOM 814 C C . ALA A 1 110 ? 11.729 -4.277 -9.093 1.00 54.94 110 ALA A C 1
ATOM 816 O O . ALA A 1 110 ? 11.954 -3.380 -9.898 1.00 54.94 110 ALA A O 1
ATOM 817 N N . GLY A 1 111 ? 12.710 -5.056 -8.628 1.00 51.91 111 GLY A N 1
ATOM 818 C CA . GLY A 1 111 ? 14.105 -4.979 -9.092 1.00 51.91 111 GLY A CA 1
ATOM 819 C C . GLY A 1 111 ? 14.940 -3.792 -8.572 1.00 51.91 111 GLY A C 1
ATOM 820 O O . GLY A 1 111 ? 16.154 -3.937 -8.479 1.00 51.91 111 GLY A O 1
ATOM 821 N N . ALA A 1 112 ? 14.325 -2.674 -8.166 1.00 54.38 112 ALA A N 1
ATOM 822 C CA . ALA A 1 112 ? 14.949 -1.530 -7.479 1.00 54.38 112 ALA A CA 1
ATOM 823 C C . ALA A 1 112 ? 13.925 -0.798 -6.580 1.00 54.38 112 ALA A C 1
ATOM 825 O O . ALA A 1 112 ? 12.728 -1.089 -6.663 1.00 54.38 112 ALA A O 1
ATOM 826 N N . ARG A 1 113 ? 14.385 0.112 -5.702 1.00 56.88 113 ARG A N 1
ATOM 827 C CA . ARG A 1 113 ? 13.518 1.001 -4.903 1.00 56.88 113 ARG A CA 1
ATOM 828 C C . ARG A 1 113 ? 12.808 1.977 -5.842 1.00 56.88 113 ARG A C 1
ATOM 830 O O . ARG A 1 113 ? 13.466 2.625 -6.650 1.00 56.88 113 ARG A O 1
ATOM 837 N N . VAL A 1 114 ? 11.488 2.035 -5.743 1.00 59.72 114 VAL A N 1
ATOM 838 C CA . VAL A 1 114 ? 10.621 2.926 -6.509 1.00 59.72 114 VAL A CA 1
ATOM 839 C C . VAL A 1 114 ? 9.690 3.632 -5.538 1.00 59.72 114 VAL A C 1
ATOM 841 O O . VAL A 1 114 ? 9.112 2.980 -4.665 1.00 59.72 114 VAL A O 1
ATOM 844 N N . ASP A 1 115 ? 9.506 4.931 -5.731 1.00 68.31 115 ASP A N 1
ATOM 845 C CA . ASP A 1 115 ? 8.538 5.705 -4.964 1.00 68.31 115 ASP A CA 1
ATOM 846 C C . ASP A 1 115 ? 7.138 5.507 -5.553 1.00 68.31 115 ASP A C 1
ATOM 848 O O . ASP A 1 115 ? 6.960 5.437 -6.779 1.00 68.31 115 ASP A O 1
ATOM 852 N N . ALA A 1 116 ? 6.141 5.374 -4.679 1.00 71.44 116 ALA A N 1
ATOM 853 C CA . ALA A 1 116 ? 4.745 5.282 -5.075 1.00 71.44 116 ALA A CA 1
ATOM 854 C C . ALA A 1 116 ? 3.911 6.343 -4.357 1.00 71.44 116 ALA A C 1
ATOM 856 O O . ALA A 1 116 ? 4.009 6.503 -3.145 1.00 71.44 116 ALA A O 1
ATOM 857 N N . ASP A 1 117 ? 3.023 6.992 -5.102 1.00 78.62 117 ASP A N 1
ATOM 858 C CA . ASP A 1 117 ? 2.101 8.004 -4.591 1.00 78.62 117 ASP A CA 1
ATOM 859 C C . ASP A 1 117 ? 0.668 7.486 -4.707 1.00 78.62 117 ASP A C 1
ATOM 861 O O . ASP A 1 117 ? 0.287 6.863 -5.704 1.00 78.62 117 ASP A O 1
ATOM 865 N N . GLY A 1 118 ? -0.167 7.712 -3.700 1.00 81.00 118 GLY A N 1
ATOM 866 C CA . GLY A 1 118 ? -1.531 7.207 -3.709 1.00 81.00 118 GLY A CA 1
ATOM 867 C C . GLY A 1 118 ? -2.290 7.388 -2.408 1.00 81.00 118 GLY A C 1
ATOM 868 O O . GLY A 1 118 ? -1.834 7.980 -1.441 1.00 81.00 118 GLY A O 1
ATOM 869 N N . ARG A 1 119 ? -3.499 6.841 -2.364 1.00 84.00 119 ARG A N 1
ATOM 870 C CA . ARG A 1 119 ? -4.342 6.866 -1.173 1.00 84.00 119 ARG A CA 1
ATOM 871 C C . ARG A 1 119 ? -4.142 5.592 -0.365 1.00 84.00 119 ARG A C 1
ATOM 873 O O . ARG A 1 119 ? -4.399 4.495 -0.861 1.00 84.00 119 ARG A O 1
ATOM 880 N N . LEU A 1 120 ? -3.747 5.751 0.890 1.00 84.62 120 LEU A N 1
ATOM 881 C CA . LEU A 1 120 ? -3.721 4.704 1.899 1.00 84.62 120 LEU A CA 1
ATOM 882 C C . LEU A 1 120 ? -4.994 4.793 2.747 1.00 84.62 120 LEU A C 1
ATOM 884 O O . LEU A 1 120 ? -5.354 5.848 3.248 1.00 84.62 120 LEU A O 1
ATOM 888 N N . THR A 1 121 ? -5.703 3.690 2.925 1.00 84.19 121 THR A N 1
ATOM 889 C CA . THR A 1 121 ? -6.962 3.648 3.677 1.00 84.19 121 THR A CA 1
ATOM 890 C C . THR A 1 121 ? -6.966 2.488 4.649 1.00 84.19 121 THR A C 1
ATOM 892 O O . THR A 1 121 ? -6.543 1.380 4.318 1.00 84.19 121 THR A O 1
ATOM 895 N N . HIS A 1 122 ? -7.472 2.741 5.848 1.00 83.25 122 HIS A N 1
ATOM 896 C CA . HIS A 1 122 ? -7.759 1.740 6.854 1.00 83.25 122 HIS A CA 1
ATOM 897 C C . HIS A 1 122 ? -9.275 1.546 6.958 1.00 83.25 122 HIS A C 1
ATOM 899 O O . HIS A 1 122 ? -10.032 2.454 7.307 1.00 83.25 122 HIS A O 1
ATOM 905 N N . HIS A 1 123 ? -9.726 0.340 6.628 1.00 76.94 123 HIS A N 1
ATOM 906 C CA . HIS A 1 123 ? -11.131 -0.038 6.673 1.00 76.94 123 HIS A CA 1
ATOM 907 C C . HIS A 1 123 ? -11.503 -0.619 8.042 1.00 76.94 123 HIS A C 1
ATOM 909 O O . HIS A 1 123 ? -10.716 -1.327 8.672 1.00 76.94 123 HIS A O 1
ATOM 915 N N . ALA A 1 124 ? -12.752 -0.398 8.463 1.00 66.50 124 ALA A N 1
ATOM 916 C CA . ALA A 1 124 ? -13.322 -1.077 9.623 1.00 66.50 124 ALA A CA 1
ATOM 917 C C . ALA A 1 124 ? -13.256 -2.606 9.432 1.00 66.50 124 ALA A C 1
ATOM 919 O O . ALA A 1 124 ? -13.756 -3.128 8.434 1.00 66.50 124 ALA A O 1
ATOM 920 N N . GLY A 1 125 ? -12.643 -3.311 10.389 1.00 63.09 125 GLY A N 1
ATOM 921 C CA . GLY A 1 125 ? -12.369 -4.750 10.285 1.00 63.09 125 GLY A CA 1
ATOM 922 C C . GLY A 1 125 ? -10.906 -5.107 10.007 1.00 63.09 125 GLY A C 1
ATOM 923 O O . GLY A 1 125 ? -10.661 -6.176 9.457 1.00 63.09 125 GLY A O 1
ATOM 924 N N . ASP A 1 126 ? -9.970 -4.233 10.400 1.00 78.25 126 ASP A N 1
ATOM 925 C CA . ASP A 1 126 ? -8.524 -4.482 10.419 1.00 78.25 126 ASP A CA 1
ATOM 926 C C . ASP A 1 126 ? -7.938 -4.728 9.017 1.00 78.25 126 ASP A C 1
ATOM 928 O O . ASP A 1 126 ? -7.316 -5.749 8.727 1.00 78.25 126 ASP A O 1
ATOM 932 N N . ARG A 1 127 ? -8.180 -3.798 8.088 1.00 84.44 127 ARG A N 1
ATOM 933 C CA . ARG A 1 127 ? -7.672 -3.912 6.714 1.00 84.44 127 ARG A CA 1
ATOM 934 C C . ARG A 1 127 ? -7.029 -2.628 6.242 1.00 84.44 127 ARG A C 1
ATOM 936 O O . ARG A 1 127 ? -7.642 -1.567 6.311 1.00 84.44 127 ARG A O 1
ATOM 943 N N . LEU A 1 128 ? -5.839 -2.761 5.668 1.00 87.56 128 LEU A N 1
ATOM 944 C CA . LEU A 1 128 ? -5.122 -1.685 5.003 1.00 87.56 128 LEU A CA 1
ATOM 945 C C . LEU A 1 128 ? -5.265 -1.842 3.485 1.00 87.56 128 LEU A C 1
ATOM 947 O O . LEU A 1 128 ? -5.120 -2.947 2.952 1.00 87.56 128 LEU A O 1
ATOM 951 N N . ARG A 1 129 ? -5.560 -0.751 2.780 1.00 89.62 129 ARG A N 1
ATOM 952 C CA . ARG A 1 129 ? -5.613 -0.705 1.318 1.00 89.62 129 ARG A CA 1
ATOM 953 C C . ARG A 1 129 ? -4.877 0.517 0.796 1.00 89.62 129 ARG A C 1
ATOM 955 O O . ARG A 1 129 ? -5.188 1.634 1.192 1.00 89.62 129 ARG A O 1
ATOM 962 N N . PHE A 1 130 ? -3.965 0.294 -0.135 1.00 89.19 130 PHE A N 1
ATOM 963 C CA . PHE A 1 130 ? -3.266 1.322 -0.885 1.00 89.19 130 PHE A CA 1
ATOM 964 C C . PHE A 1 130 ? -3.729 1.307 -2.344 1.00 89.19 130 PHE A C 1
ATOM 966 O O . PHE A 1 130 ? -3.736 0.254 -2.981 1.00 89.19 130 PHE A O 1
ATOM 973 N N . VAL A 1 131 ? -4.098 2.469 -2.881 1.00 89.25 131 VAL A N 1
ATOM 974 C CA . VAL A 1 131 ? -4.399 2.654 -4.306 1.00 89.25 131 VAL A CA 1
ATOM 975 C C . VAL A 1 131 ? -3.599 3.839 -4.819 1.00 89.25 131 VAL A C 1
ATOM 977 O O . VAL A 1 131 ? -3.826 4.962 -4.378 1.00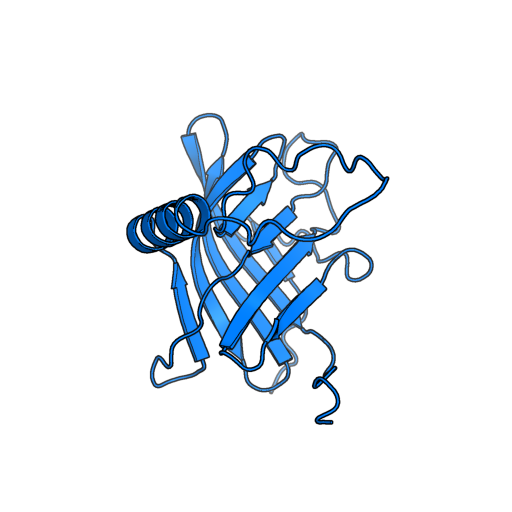 89.25 131 VAL A O 1
ATOM 980 N N . GLY A 1 132 ? -2.696 3.605 -5.765 1.00 88.56 132 GLY A N 1
ATOM 981 C CA . GLY A 1 132 ? -1.736 4.621 -6.186 1.00 88.56 132 GLY A CA 1
ATOM 982 C C . GLY A 1 132 ? -1.089 4.350 -7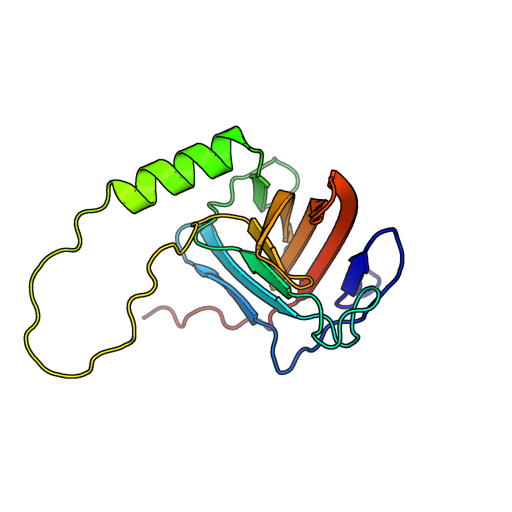.532 1.00 88.56 132 GLY A C 1
ATOM 983 O O . GLY A 1 132 ? -1.492 3.447 -8.264 1.00 88.56 132 GLY A O 1
ATOM 984 N N . THR A 1 133 ? -0.082 5.153 -7.848 1.00 87.88 133 THR A N 1
ATOM 985 C CA . THR A 1 133 ? 0.780 5.012 -9.020 1.00 87.88 133 THR A CA 1
ATOM 986 C C . THR A 1 133 ? 2.223 4.908 -8.548 1.00 87.88 133 THR A C 1
ATOM 988 O O . THR A 1 133 ? 2.634 5.650 -7.664 1.00 87.88 133 THR A O 1
ATOM 991 N N . ALA A 1 134 ? 2.988 3.995 -9.134 1.00 84.50 134 ALA A N 1
ATOM 992 C CA . ALA A 1 134 ? 4.427 3.880 -8.925 1.00 84.50 134 ALA A CA 1
ATOM 993 C C . ALA A 1 134 ? 5.157 4.104 -10.251 1.00 84.50 134 ALA A C 1
ATOM 995 O O . ALA A 1 134 ? 4.662 3.683 -11.298 1.00 84.50 134 ALA A O 1
ATOM 996 N N . VAL A 1 135 ? 6.330 4.740 -10.218 1.00 81.44 135 VAL A N 1
ATOM 997 C CA . VAL A 1 135 ? 7.149 4.988 -11.419 1.00 81.44 135 VAL A CA 1
ATOM 998 C C . VAL A 1 135 ? 8.348 4.047 -11.436 1.00 81.44 135 VAL A C 1
ATOM 1000 O O . VAL A 1 135 ? 9.352 4.272 -10.771 1.00 81.44 135 VAL A O 1
ATOM 1003 N N . LEU A 1 136 ? 8.257 2.972 -12.212 1.00 77.00 136 LEU A N 1
ATOM 1004 C CA . LEU A 1 136 ? 9.310 1.965 -12.315 1.00 77.00 136 LEU A CA 1
ATOM 1005 C C . LEU A 1 136 ? 10.598 2.528 -12.940 1.00 77.00 136 LEU A C 1
ATOM 1007 O O . LEU A 1 136 ? 10.554 3.528 -13.673 1.00 77.00 136 LEU A O 1
ATOM 1011 N N . PRO A 1 137 ? 11.749 1.851 -12.744 1.00 69.75 137 PRO A N 1
ATOM 1012 C CA . PRO A 1 137 ? 12.978 2.195 -13.446 1.00 69.75 137 PRO A CA 1
ATOM 1013 C C . PRO A 1 137 ? 12.737 2.236 -14.960 1.00 69.75 137 PRO A C 1
ATOM 1015 O O . PRO A 1 137 ? 12.133 1.327 -15.527 1.00 69.75 137 PRO A O 1
ATOM 1018 N N . GLY A 1 138 ? 13.189 3.308 -15.612 1.00 72.75 138 GLY A N 1
ATOM 1019 C CA . GLY A 1 138 ? 12.885 3.575 -17.023 1.00 72.75 138 GLY A CA 1
ATOM 1020 C C . GLY A 1 138 ? 11.680 4.494 -17.256 1.00 72.75 138 GLY A C 1
ATOM 1021 O O . GLY A 1 138 ? 11.342 4.748 -18.408 1.00 72.75 138 GLY A O 1
ATOM 1022 N N . GLY A 1 139 ? 11.061 5.024 -16.193 1.00 75.50 139 GLY A N 1
ATOM 1023 C CA . GLY A 1 139 ? 10.006 6.042 -16.284 1.00 75.50 139 GLY A CA 1
ATOM 1024 C C . GLY A 1 139 ? 8.620 5.483 -16.605 1.00 75.50 139 GLY A C 1
ATOM 1025 O O . GLY A 1 139 ? 7.740 6.227 -17.033 1.00 75.50 139 GLY A O 1
ATOM 1026 N N . VAL A 1 140 ? 8.422 4.175 -16.429 1.00 82.38 140 VAL A N 1
ATOM 1027 C CA . VAL A 1 140 ? 7.141 3.514 -16.694 1.00 82.38 140 VAL A CA 1
ATOM 1028 C C . VAL A 1 140 ? 6.246 3.638 -15.468 1.00 82.38 140 VAL A C 1
ATOM 1030 O O . VAL A 1 140 ? 6.548 3.075 -14.418 1.00 82.38 140 VAL A O 1
ATOM 1033 N N . SER A 1 141 ? 5.132 4.349 -15.603 1.00 85.88 141 SER A N 1
ATOM 1034 C CA . SER A 1 141 ? 4.134 4.464 -14.539 1.00 85.88 141 SER A CA 1
ATOM 1035 C C . SER A 1 141 ? 3.189 3.266 -14.538 1.00 85.88 141 SER A C 1
ATOM 1037 O O . SER A 1 141 ? 2.592 2.959 -15.568 1.00 85.88 141 SER A O 1
ATOM 1039 N N . VAL A 1 142 ? 3.016 2.639 -13.375 1.00 87.69 142 VAL A N 1
ATOM 1040 C CA . VAL A 1 142 ? 2.085 1.523 -13.156 1.00 87.69 142 VAL A CA 1
ATOM 1041 C C . VAL A 1 142 ? 1.093 1.854 -12.052 1.00 87.69 142 VAL A C 1
ATOM 1043 O O . VAL A 1 142 ? 1.439 2.487 -11.052 1.00 87.69 142 VAL A O 1
ATOM 1046 N N . ARG A 1 143 ? -0.151 1.406 -12.205 1.00 91.25 143 ARG A N 1
ATOM 1047 C CA . ARG A 1 143 ? -1.192 1.549 -11.187 1.00 91.25 143 ARG A CA 1
ATOM 1048 C C . ARG A 1 143 ? -1.125 0.403 -10.184 1.00 91.25 143 ARG A C 1
ATOM 1050 O O . ARG A 1 143 ? -1.131 -0.763 -10.567 1.00 91.25 143 ARG A O 1
ATOM 1057 N N . LEU A 1 144 ? -1.171 0.743 -8.902 1.00 90.62 144 LEU A N 1
ATOM 1058 C CA . LEU A 1 144 ? -1.209 -0.190 -7.781 1.00 90.62 144 LEU A CA 1
ATOM 1059 C C . LEU A 1 144 ? -2.594 -0.191 -7.119 1.00 90.62 144 LEU A C 1
ATOM 1061 O O . LEU A 1 144 ? -3.172 0.868 -6.866 1.00 90.62 144 LEU A O 1
ATOM 1065 N N . ASP A 1 145 ? -3.114 -1.378 -6.811 1.00 93.00 145 ASP A N 1
ATOM 1066 C CA . ASP A 1 145 ? -4.241 -1.582 -5.888 1.00 93.00 145 ASP A CA 1
ATOM 1067 C C . ASP A 1 145 ? -3.906 -2.773 -4.989 1.00 93.00 145 ASP A C 1
ATOM 1069 O O . ASP A 1 145 ? -3.995 -3.941 -5.378 1.00 93.00 145 ASP A O 1
ATOM 1073 N N . VAL A 1 146 ? -3.421 -2.457 -3.795 1.00 90.12 146 VAL A N 1
ATOM 1074 C CA . VAL A 1 146 ? -2.886 -3.428 -2.850 1.00 90.12 146 VAL A CA 1
ATOM 1075 C C . VAL A 1 146 ? -3.742 -3.399 -1.604 1.00 90.12 146 VAL A C 1
ATOM 1077 O O . VAL A 1 146 ? -4.032 -2.340 -1.055 1.00 90.12 146 VAL A O 1
ATOM 1080 N N . SER A 1 147 ? -4.155 -4.567 -1.130 1.00 90.69 147 SER A N 1
ATOM 1081 C CA . SER A 1 147 ? -4.933 -4.658 0.095 1.00 90.69 147 SER A CA 1
ATOM 1082 C C . SER A 1 147 ? -4.565 -5.882 0.911 1.00 90.69 147 SER A C 1
ATOM 1084 O O . SER A 1 147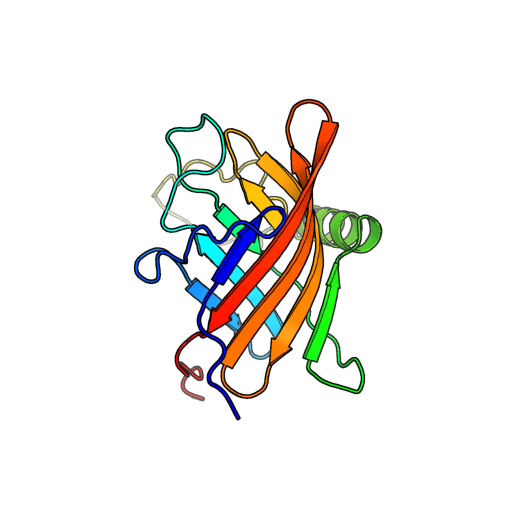 ? -4.438 -6.985 0.378 1.00 90.69 147 SER A O 1
ATOM 1086 N N . LEU A 1 148 ? -4.423 -5.667 2.214 1.00 89.62 148 LEU A N 1
ATOM 1087 C CA . LEU A 1 148 ? -4.081 -6.694 3.182 1.00 89.62 148 LEU A CA 1
ATOM 1088 C C . LEU A 1 148 ? -5.000 -6.570 4.395 1.00 89.62 148 LEU A C 1
ATOM 1090 O O . LEU A 1 148 ? -5.050 -5.531 5.057 1.00 89.62 148 LEU A O 1
ATOM 1094 N N . SER A 1 149 ? -5.716 -7.646 4.689 1.00 86.25 149 SER A N 1
ATOM 1095 C CA . SER A 1 149 ? -6.463 -7.802 5.932 1.00 86.25 149 SER A CA 1
ATOM 1096 C C . SER A 1 149 ? -5.503 -8.314 7.005 1.00 86.25 149 SER A C 1
ATOM 1098 O O . SER A 1 149 ? -4.914 -9.386 6.853 1.00 86.25 149 SER A O 1
ATOM 1100 N N . PHE A 1 150 ? -5.335 -7.577 8.096 1.00 75.12 150 PHE A N 1
ATOM 1101 C CA . PHE A 1 150 ? -4.577 -8.019 9.257 1.00 75.12 150 PHE A CA 1
ATOM 1102 C C . PHE A 1 150 ? -5.559 -8.532 10.309 1.00 75.12 150 PHE A C 1
ATOM 1104 O O . PHE A 1 150 ? -6.484 -7.851 10.714 1.00 75.12 150 PHE A O 1
ATOM 1111 N N . GLY A 1 151 ? -5.419 -9.783 10.742 1.00 59.03 151 GLY A N 1
ATOM 1112 C CA . GLY A 1 151 ? -6.327 -10.339 11.743 1.00 59.03 151 GLY A CA 1
ATOM 1113 C C . GLY A 1 151 ? -6.110 -9.682 13.103 1.00 59.03 151 GLY A C 1
ATOM 1114 O O . GLY A 1 151 ? -5.195 -10.096 13.806 1.00 59.03 151 GLY A O 1
ATOM 1115 N N . GLY A 1 152 ? -6.935 -8.691 13.456 1.00 47.00 152 GLY A N 1
ATOM 1116 C CA . GLY A 1 152 ? -7.361 -8.305 14.807 1.00 47.00 152 GLY A CA 1
ATOM 1117 C C . GLY A 1 152 ? -6.409 -8.503 15.985 1.00 47.00 152 GLY A C 1
ATOM 1118 O O . GLY A 1 152 ? -6.868 -8.827 17.080 1.00 47.00 152 GLY A O 1
ATOM 1119 N N . ARG A 1 153 ? -5.102 -8.281 15.836 1.00 46.91 153 ARG A N 1
ATOM 1120 C CA . ARG A 1 153 ? -4.222 -8.096 16.992 1.00 46.91 153 ARG A CA 1
ATOM 1121 C C . ARG A 1 153 ? -4.355 -6.651 17.435 1.00 46.91 153 ARG A C 1
ATOM 1123 O O . ARG A 1 153 ? -3.445 -5.849 17.273 1.00 46.91 153 ARG A O 1
ATOM 1130 N N . ARG A 1 154 ? -5.515 -6.334 18.021 1.00 43.72 154 ARG A N 1
ATOM 1131 C CA . ARG A 1 154 ? -5.600 -5.220 18.964 1.00 43.72 154 ARG A CA 1
ATOM 1132 C C . ARG A 1 154 ? -4.472 -5.441 19.962 1.00 43.72 154 ARG A C 1
ATOM 1134 O O . ARG A 1 154 ? -4.465 -6.475 20.633 1.00 43.72 154 ARG A O 1
ATOM 1141 N N . ALA A 1 155 ? -3.515 -4.518 20.015 1.00 39.78 155 ALA A N 1
ATOM 1142 C CA . ALA A 1 155 ? -2.557 -4.476 21.105 1.00 39.78 155 ALA A CA 1
ATOM 1143 C C . ALA A 1 155 ? -3.347 -4.642 22.409 1.00 39.78 155 ALA A C 1
ATOM 1145 O O . ALA A 1 155 ? -4.371 -3.975 22.605 1.00 39.78 155 ALA A O 1
ATOM 1146 N N . ALA A 1 156 ? -2.945 -5.604 23.242 1.00 35.69 156 ALA A N 1
ATOM 1147 C CA . ALA A 1 156 ? -3.544 -5.754 24.554 1.00 35.69 156 ALA A CA 1
ATOM 1148 C C . ALA A 1 156 ? -3.363 -4.411 25.264 1.00 35.69 156 ALA A C 1
ATOM 1150 O O . ALA A 1 156 ? -2.234 -3.987 25.499 1.00 35.69 156 ALA A O 1
ATOM 1151 N N . ARG A 1 157 ? -4.473 -3.711 25.526 1.00 38.06 157 ARG A N 1
ATOM 1152 C CA . ARG A 1 157 ? -4.466 -2.584 26.455 1.00 38.06 157 ARG A CA 1
ATOM 1153 C C . ARG A 1 157 ? -3.946 -3.136 27.782 1.00 38.06 157 ARG A C 1
ATOM 1155 O O . ARG A 1 157 ? -4.618 -3.986 28.367 1.00 38.06 157 ARG A O 1
ATOM 1162 N N . LEU A 1 158 ? -2.742 -2.720 28.167 1.00 36.59 158 LEU A N 1
ATOM 1163 C CA . LEU A 1 158 ? -2.271 -2.797 29.547 1.00 36.59 158 LEU A CA 1
ATOM 1164 C C . LEU A 1 158 ? -3.023 -1.759 30.382 1.00 36.59 158 LEU A C 1
ATOM 1166 O O . LEU A 1 158 ? -3.318 -0.671 29.831 1.00 36.59 158 LEU A O 1
#

Foldseek 3Di:
DPPPDFFKDKQNDTQAWPPVPWDWDQDPQQFIWIKTWGPHADDPFPGTKIKTAARHHFDDPPVATKDFFDPVNLVVQQVVVVVDDPPPDDDDDDDDPDPVDPRNHIWMDRPDTWHWGFMWGADPQQKIWTWTWIQDPVRDIITITGMDHDHDPPPPDD

Organism: NCBI:txid386892

Sequence (158 aa):
MVPVEDRFLVDGTDLGVDRRRSHATVDAGGVADAAIRAATPFGETAAPALLVVTRVPLRFDGEMFGATVDAELRDELWAQELAEPGDDDTDGASDPAPLEDADPGVQFRAGARVDADGRLTHHAGDRLRFVGTAVLPGGVSVRLDVSLSFGGRRAARL